Protein AF-A0A2I1H1I4-F1 (afdb_monomer_lite)

Foldseek 3Di:
DVVLVVLVVVVVVCLPDDPVVLLVSVVVNVVVVVVVVCVVPVFDKDKDAQDWDDDPVDTDTAGIFIDTDVDTDDTAHDDSDPVVVSVVVVVVVVVVVVVVVVVD

Structure (mmCIF, N/CA/C/O backbone):
data_AF-A0A2I1H1I4-F1
#
_entry.id   AF-A0A2I1H1I4-F1
#
loop_
_atom_site.group_PDB
_atom_site.id
_atom_site.type_symbol
_atom_site.label_atom_id
_atom_site.label_alt_id
_atom_site.label_comp_id
_atom_site.label_asym_id
_atom_site.label_entity_id
_atom_site.label_seq_id
_atom_site.pdbx_PDB_ins_code
_atom_site.Cartn_x
_atom_site.Cartn_y
_atom_site.Cartn_z
_atom_site.occupancy
_atom_site.B_iso_or_equiv
_atom_site.auth_seq_id
_atom_site.auth_comp_id
_atom_site.auth_asym_id
_atom_site.auth_atom_id
_atom_site.pdbx_PDB_model_num
ATOM 1 N N . MET A 1 1 ? 12.140 10.495 8.356 1.00 51.75 1 MET A N 1
ATOM 2 C CA . MET A 1 1 ? 11.550 11.271 7.241 1.00 51.75 1 MET A CA 1
ATOM 3 C C . MET A 1 1 ? 12.589 11.453 6.147 1.00 51.75 1 MET A C 1
ATOM 5 O O . MET A 1 1 ? 12.311 11.086 5.018 1.00 51.75 1 MET A O 1
ATOM 9 N N . GLU A 1 2 ? 13.802 11.878 6.503 1.00 55.78 2 GLU A N 1
ATOM 10 C CA . GLU A 1 2 ? 14.970 11.958 5.610 1.00 55.78 2 GLU A CA 1
ATOM 11 C C . GLU A 1 2 ? 15.271 10.647 4.865 1.00 55.78 2 GLU A C 1
ATOM 13 O O . GLU A 1 2 ? 15.397 10.678 3.651 1.00 55.78 2 GLU A O 1
ATOM 18 N N . ASP A 1 3 ? 15.242 9.485 5.530 1.00 55.31 3 ASP A N 1
ATOM 19 C CA . ASP A 1 3 ? 15.441 8.186 4.853 1.00 55.31 3 ASP A CA 1
ATOM 20 C C . ASP A 1 3 ? 14.382 7.864 3.791 1.00 55.31 3 ASP A C 1
ATOM 22 O O . ASP A 1 3 ? 14.663 7.209 2.790 1.00 55.31 3 ASP A O 1
ATOM 26 N N . ILE A 1 4 ? 13.142 8.308 4.008 1.00 57.72 4 ILE A N 1
ATOM 27 C CA . ILE A 1 4 ? 12.049 8.109 3.049 1.00 57.72 4 ILE A CA 1
ATOM 28 C C . ILE A 1 4 ? 12.230 9.069 1.876 1.00 57.72 4 ILE A C 1
ATOM 30 O O . ILE A 1 4 ? 12.078 8.659 0.731 1.00 57.72 4 ILE A O 1
ATOM 34 N N . ILE A 1 5 ? 12.612 10.318 2.155 1.00 66.00 5 ILE A N 1
ATOM 35 C CA . ILE A 1 5 ? 12.905 11.333 1.139 1.00 66.00 5 ILE A CA 1
ATOM 36 C C . ILE A 1 5 ? 14.094 10.899 0.270 1.00 66.00 5 ILE A C 1
ATOM 38 O O . ILE A 1 5 ? 13.994 10.952 -0.950 1.00 66.00 5 ILE A O 1
ATOM 42 N N . LEU A 1 6 ? 15.172 10.391 0.875 1.00 69.44 6 LEU A N 1
ATOM 43 C CA . LEU A 1 6 ? 16.355 9.890 0.170 1.00 69.44 6 LEU A CA 1
ATOM 44 C C . LEU A 1 6 ? 16.031 8.669 -0.700 1.00 69.44 6 LEU A C 1
ATOM 46 O O . LEU A 1 6 ? 16.500 8.550 -1.830 1.00 69.44 6 LEU A O 1
ATOM 50 N N . LYS A 1 7 ? 15.197 7.753 -0.194 1.00 62.41 7 LYS A N 1
ATOM 51 C CA . LYS A 1 7 ? 14.708 6.630 -1.000 1.00 62.41 7 LYS A CA 1
ATOM 52 C C . LYS A 1 7 ? 13.864 7.134 -2.172 1.00 62.41 7 LYS A C 1
ATOM 54 O O . LYS A 1 7 ? 14.090 6.684 -3.287 1.00 62.41 7 LYS A O 1
ATOM 59 N N . LEU A 1 8 ? 12.958 8.087 -1.948 1.00 59.84 8 LEU A N 1
ATOM 60 C CA . LEU A 1 8 ? 12.113 8.683 -2.989 1.00 59.84 8 LEU A CA 1
ATOM 61 C C . LEU A 1 8 ? 12.917 9.431 -4.065 1.00 59.84 8 LEU A C 1
ATOM 63 O O . LEU A 1 8 ? 12.596 9.298 -5.241 1.00 59.84 8 LEU A O 1
ATOM 67 N N . SER A 1 9 ? 13.981 10.158 -3.712 1.00 63.97 9 SER A N 1
ATOM 68 C CA . SER A 1 9 ? 14.838 10.834 -4.702 1.00 63.97 9 SER A CA 1
ATOM 69 C C . SER A 1 9 ? 15.594 9.853 -5.601 1.00 63.97 9 SER A C 1
ATOM 71 O O . SER A 1 9 ? 15.852 10.150 -6.763 1.00 63.97 9 SER A O 1
ATOM 73 N N . ASN A 1 10 ? 15.890 8.649 -5.104 1.00 63.06 10 ASN A N 1
ATOM 74 C CA . ASN A 1 10 ? 16.505 7.585 -5.900 1.00 63.06 10 ASN A CA 1
ATOM 75 C C . ASN A 1 10 ? 15.512 6.893 -6.860 1.00 63.06 10 ASN A C 1
ATOM 77 O O . ASN A 1 10 ? 15.919 6.032 -7.632 1.00 63.06 10 ASN A O 1
ATOM 81 N N . VAL A 1 11 ? 14.218 7.241 -6.827 1.00 58.19 11 VAL A N 1
ATOM 82 C CA . VAL A 1 11 ? 13.190 6.707 -7.745 1.00 58.19 11 VAL A CA 1
ATOM 83 C C . VAL A 1 11 ? 13.236 7.382 -9.097 1.00 58.19 11 VAL A C 1
ATOM 85 O O . VAL A 1 11 ? 13.069 6.715 -10.116 1.00 58.19 11 VAL A O 1
ATOM 88 N N . GLU A 1 12 ? 13.454 8.700 -9.114 1.00 54.72 12 GLU A N 1
ATOM 89 C CA . GLU A 1 12 ? 13.482 9.480 -10.356 1.00 54.72 12 GLU A CA 1
ATOM 90 C C . GLU A 1 12 ? 14.593 9.017 -11.306 1.00 54.72 12 GLU A C 1
ATOM 92 O O . GLU A 1 12 ? 14.481 9.201 -12.514 1.00 54.72 12 GLU A O 1
ATOM 97 N N . THR A 1 13 ? 15.626 8.356 -10.782 1.00 55.06 13 THR A N 1
ATOM 98 C CA . THR A 1 13 ? 16.780 7.860 -11.541 1.00 55.06 13 THR A CA 1
ATOM 99 C C . THR A 1 13 ? 16.660 6.401 -11.996 1.00 55.06 13 THR A C 1
ATOM 101 O O . THR A 1 13 ? 17.546 5.915 -12.694 1.00 55.06 13 THR A O 1
ATOM 104 N N . MET A 1 14 ? 15.574 5.692 -11.657 1.00 60.09 14 MET A N 1
ATOM 105 C CA . MET A 1 14 ? 15.411 4.246 -11.900 1.00 60.09 14 MET A CA 1
ATOM 106 C C . MET A 1 14 ? 14.459 3.926 -13.066 1.00 60.09 14 MET A C 1
ATOM 108 O O . MET A 1 14 ? 13.693 2.962 -13.011 1.00 60.09 14 MET A O 1
ATOM 112 N N . THR A 1 15 ? 14.485 4.724 -14.139 1.00 57.47 15 THR A N 1
ATOM 113 C CA . THR A 1 15 ? 13.601 4.537 -15.307 1.00 57.47 15 THR A CA 1
ATOM 114 C C . THR A 1 15 ? 13.847 3.240 -16.087 1.00 57.47 15 THR A C 1
ATOM 116 O O . THR A 1 15 ? 12.916 2.760 -16.732 1.00 57.47 15 THR A O 1
ATOM 119 N N . ASP A 1 16 ? 15.037 2.637 -15.969 1.00 61.50 16 ASP A N 1
ATOM 120 C CA . ASP A 1 16 ? 15.439 1.428 -16.713 1.00 61.50 16 ASP A CA 1
ATOM 121 C C . ASP A 1 16 ? 15.492 0.143 -15.859 1.00 61.50 16 ASP A C 1
ATOM 123 O O . ASP A 1 16 ? 15.888 -0.920 -16.341 1.00 61.50 16 ASP A O 1
ATOM 127 N N . ALA A 1 17 ? 15.101 0.207 -14.581 1.00 65.19 17 ALA A N 1
ATOM 128 C CA . ALA A 1 17 ? 15.143 -0.953 -13.695 1.00 65.19 17 ALA A CA 1
ATOM 129 C C . ALA A 1 17 ? 14.099 -2.016 -14.089 1.00 65.19 17 ALA A C 1
ATOM 131 O O . ALA A 1 17 ? 12.950 -1.707 -14.433 1.00 65.19 17 ALA A O 1
ATOM 132 N N . ASN A 1 18 ? 14.486 -3.293 -13.990 1.00 73.31 18 ASN A N 1
ATOM 133 C CA . ASN A 1 18 ? 13.558 -4.398 -14.215 1.00 73.31 18 ASN A CA 1
ATOM 134 C C . ASN A 1 18 ? 12.429 -4.396 -13.163 1.00 73.31 18 ASN A C 1
ATOM 136 O O . ASN A 1 18 ? 12.498 -3.746 -12.117 1.00 73.31 18 ASN A O 1
ATOM 140 N N . GLU A 1 19 ? 11.348 -5.111 -13.461 1.00 69.75 19 GLU A N 1
ATOM 141 C CA . GLU A 1 19 ? 10.157 -5.139 -12.612 1.00 69.75 19 GLU A CA 1
ATOM 142 C C . GLU A 1 19 ? 10.428 -5.616 -11.182 1.00 69.75 19 GLU A C 1
ATOM 144 O O . GLU A 1 19 ? 9.897 -5.022 -10.246 1.00 69.75 19 GLU A O 1
ATOM 149 N N . ALA A 1 20 ? 11.310 -6.601 -10.999 1.00 70.75 20 ALA A N 1
ATOM 150 C CA . ALA A 1 20 ? 11.647 -7.131 -9.682 1.00 70.75 20 ALA A CA 1
ATOM 151 C C . ALA A 1 20 ? 12.305 -6.067 -8.787 1.00 70.75 20 ALA A C 1
ATOM 153 O O . ALA A 1 20 ? 11.846 -5.836 -7.670 1.00 70.75 20 ALA A O 1
ATOM 154 N N . THR A 1 21 ? 13.307 -5.346 -9.300 1.00 72.75 21 THR A N 1
ATOM 155 C CA . THR A 1 21 ? 13.987 -4.271 -8.556 1.00 72.75 21 THR A CA 1
ATOM 156 C C . THR A 1 21 ? 13.024 -3.143 -8.184 1.00 72.75 21 THR A C 1
ATOM 158 O O . THR A 1 21 ? 13.065 -2.606 -7.075 1.00 72.75 21 THR A O 1
ATOM 161 N N . ARG A 1 22 ? 12.097 -2.798 -9.083 1.00 69.94 22 ARG A N 1
ATOM 162 C CA . ARG A 1 22 ? 11.073 -1.785 -8.802 1.00 69.94 22 ARG A CA 1
ATOM 163 C C .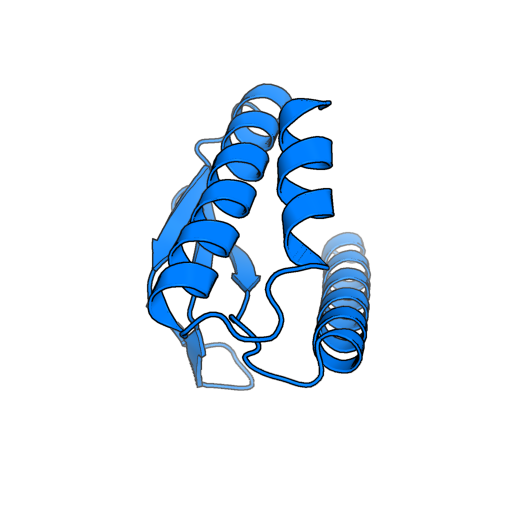 ARG A 1 22 ? 10.089 -2.250 -7.724 1.00 69.94 22 ARG A C 1
ATOM 165 O O . ARG A 1 22 ? 9.731 -1.458 -6.853 1.00 69.94 22 ARG A O 1
ATOM 172 N N . CYS A 1 23 ? 9.679 -3.516 -7.744 1.00 73.81 23 CYS A N 1
ATOM 173 C CA . CYS A 1 23 ? 8.800 -4.091 -6.725 1.00 73.81 23 CYS A CA 1
ATOM 174 C C . CYS A 1 23 ? 9.453 -4.131 -5.336 1.00 73.81 23 CYS A C 1
ATOM 176 O O . CYS A 1 23 ? 8.777 -3.851 -4.343 1.00 73.81 23 CYS A O 1
ATOM 178 N N . GLU A 1 24 ? 10.754 -4.416 -5.234 1.00 76.94 24 GLU A N 1
ATOM 179 C CA . GLU A 1 24 ? 11.493 -4.347 -3.960 1.00 76.94 24 GLU A CA 1
ATOM 180 C C . GLU A 1 24 ? 11.534 -2.922 -3.404 1.00 76.94 24 GLU A C 1
ATOM 182 O O . GLU A 1 24 ? 11.341 -2.682 -2.205 1.00 76.94 24 GLU A O 1
ATOM 187 N N . PHE A 1 25 ? 11.731 -1.954 -4.294 1.00 75.75 25 PHE A N 1
ATOM 188 C CA . PHE A 1 25 ? 11.752 -0.554 -3.928 1.00 75.75 25 PHE A CA 1
ATOM 189 C C . PHE A 1 25 ? 10.373 -0.061 -3.442 1.00 75.75 25 PHE A C 1
ATOM 191 O O . PHE A 1 25 ? 10.271 0.531 -2.364 1.00 75.75 25 PHE A O 1
ATOM 198 N N . ILE A 1 26 ? 9.297 -0.359 -4.184 1.00 78.62 26 ILE A N 1
ATOM 199 C CA . ILE A 1 26 ? 7.918 -0.028 -3.781 1.00 78.62 26 ILE A CA 1
ATOM 200 C C . ILE A 1 26 ? 7.593 -0.679 -2.433 1.00 78.62 26 ILE A C 1
ATOM 202 O O . ILE A 1 26 ? 7.129 0.004 -1.518 1.00 78.62 26 ILE A O 1
ATOM 206 N N . SER A 1 27 ? 7.915 -1.967 -2.272 1.00 83.00 27 SER A N 1
ATOM 207 C CA . SER A 1 27 ? 7.738 -2.687 -1.004 1.00 83.00 27 SER A CA 1
ATOM 208 C C . SER A 1 27 ? 8.434 -1.964 0.149 1.00 83.00 27 SER A C 1
ATOM 210 O O . SER A 1 27 ? 7.839 -1.766 1.206 1.00 83.00 27 SER A O 1
ATOM 212 N N . SER A 1 28 ? 9.667 -1.497 -0.063 1.00 81.56 28 SER A N 1
ATOM 213 C CA . SER A 1 28 ? 10.445 -0.782 0.955 1.00 81.56 28 SER A CA 1
ATOM 214 C C . SER A 1 28 ? 9.777 0.515 1.419 1.00 81.56 28 SER A C 1
ATOM 216 O O . SER A 1 28 ? 9.765 0.799 2.620 1.00 81.56 28 SER A O 1
ATOM 218 N N . ILE A 1 29 ? 9.206 1.301 0.499 1.00 83.38 29 ILE A N 1
ATOM 219 C CA . ILE A 1 29 ? 8.445 2.510 0.852 1.00 83.38 29 ILE A CA 1
ATOM 220 C C . ILE A 1 29 ? 7.189 2.138 1.632 1.00 83.38 29 ILE A C 1
ATOM 222 O O . ILE A 1 29 ? 6.925 2.721 2.683 1.00 83.38 29 ILE A O 1
ATOM 226 N N . LEU A 1 30 ? 6.419 1.169 1.135 1.00 87.50 30 LEU A N 1
ATOM 227 C CA . LEU A 1 30 ? 5.155 0.786 1.757 1.00 87.50 30 LEU A CA 1
ATOM 228 C C . LEU A 1 30 ? 5.372 0.250 3.180 1.00 87.50 30 LEU A C 1
ATOM 230 O O . LEU A 1 30 ? 4.649 0.643 4.095 1.00 87.50 30 LEU A O 1
ATOM 234 N N . HIS A 1 31 ? 6.411 -0.559 3.402 1.00 88.12 31 HIS A N 1
ATOM 235 C CA . HIS A 1 31 ? 6.784 -1.022 4.739 1.00 88.12 31 HIS A CA 1
ATOM 236 C C . HIS A 1 31 ? 7.156 0.129 5.684 1.00 88.12 31 HIS A C 1
ATOM 238 O O . HIS A 1 31 ? 6.722 0.131 6.838 1.00 88.12 31 HIS A O 1
ATOM 244 N N . ALA A 1 32 ? 7.907 1.131 5.212 1.00 86.81 32 ALA A N 1
ATOM 245 C CA . ALA A 1 32 ? 8.243 2.304 6.019 1.00 86.81 32 ALA A CA 1
ATOM 246 C C . ALA A 1 32 ? 6.994 3.129 6.381 1.00 86.81 32 ALA A C 1
ATOM 248 O O . ALA A 1 32 ? 6.812 3.502 7.542 1.00 86.81 32 ALA A O 1
ATOM 249 N N . SER A 1 33 ? 6.101 3.358 5.415 1.00 87.31 33 SER A N 1
ATOM 250 C CA . SER A 1 33 ? 4.824 4.044 5.636 1.00 87.31 33 SER A CA 1
ATOM 251 C C . SER A 1 33 ? 3.945 3.310 6.647 1.00 87.31 33 SER A C 1
ATOM 253 O O . SER A 1 33 ? 3.383 3.939 7.542 1.00 87.31 33 SER A O 1
ATOM 255 N N . ILE A 1 34 ? 3.873 1.979 6.567 1.00 91.06 34 ILE A N 1
ATOM 256 C CA . ILE A 1 34 ? 3.123 1.163 7.527 1.00 91.06 34 ILE A CA 1
ATOM 257 C C . ILE A 1 34 ? 3.720 1.250 8.921 1.00 91.06 34 ILE A C 1
ATOM 259 O O . ILE A 1 34 ? 2.972 1.424 9.876 1.00 91.06 34 ILE A O 1
ATOM 263 N N . ALA A 1 35 ? 5.043 1.171 9.064 1.00 89.44 35 ALA A N 1
ATOM 264 C CA . ALA A 1 35 ? 5.681 1.307 10.370 1.00 89.44 35 ALA A CA 1
ATOM 265 C C . ALA A 1 35 ? 5.330 2.653 11.035 1.00 89.44 35 ALA A C 1
ATOM 267 O O . ALA A 1 35 ? 5.032 2.699 12.230 1.00 89.44 35 ALA A O 1
ATOM 268 N N . ILE A 1 36 ? 5.291 3.738 10.252 1.00 88.75 36 ILE A N 1
ATOM 269 C CA . ILE A 1 36 ? 4.841 5.054 10.724 1.00 88.75 36 ILE A CA 1
ATOM 270 C C . ILE A 1 36 ? 3.355 5.016 11.103 1.00 88.75 36 ILE A C 1
ATOM 272 O O . ILE A 1 36 ? 2.999 5.447 12.198 1.00 88.75 36 ILE A O 1
ATOM 276 N N . ALA A 1 37 ? 2.494 4.470 10.242 1.00 88.75 37 ALA A N 1
ATOM 277 C CA . ALA A 1 37 ? 1.057 4.385 10.493 1.00 88.75 37 ALA A CA 1
ATOM 278 C C . ALA A 1 37 ? 0.735 3.566 11.754 1.00 88.75 37 ALA A C 1
ATOM 280 O O . ALA A 1 37 ? -0.061 4.020 12.577 1.00 88.75 37 ALA A O 1
ATOM 281 N N . LYS A 1 38 ? 1.403 2.423 11.970 1.00 92.69 38 LYS A N 1
ATOM 282 C CA . LYS A 1 38 ? 1.297 1.630 13.207 1.00 92.69 38 LYS A CA 1
ATOM 283 C C . LYS A 1 38 ? 1.637 2.468 14.432 1.00 92.69 38 LYS A C 1
ATOM 285 O O . LYS A 1 38 ? 0.901 2.456 15.412 1.00 92.69 38 LYS A O 1
ATOM 290 N N . LYS A 1 39 ? 2.735 3.229 14.377 1.00 92.31 39 LYS A N 1
ATOM 291 C CA . LYS A 1 39 ? 3.168 4.077 15.495 1.00 92.31 39 LYS A CA 1
ATOM 292 C C . LYS A 1 39 ? 2.163 5.191 15.803 1.00 92.31 39 LYS A C 1
ATOM 294 O O . LYS A 1 39 ? 1.957 5.500 16.969 1.00 92.31 39 LYS A O 1
ATOM 299 N N . LEU A 1 40 ? 1.560 5.790 14.775 1.00 91.94 40 LEU A N 1
ATOM 300 C CA . LEU A 1 40 ? 0.616 6.902 14.928 1.00 91.94 40 LEU A CA 1
ATOM 301 C C . LEU A 1 40 ? -0.786 6.456 15.355 1.00 91.94 40 LEU A C 1
ATOM 303 O O . LEU A 1 40 ? -1.454 7.179 16.083 1.00 91.94 40 LEU A O 1
ATOM 307 N N . THR A 1 41 ? -1.239 5.294 14.884 1.00 90.25 41 THR A N 1
ATOM 308 C CA . THR A 1 41 ? -2.619 4.820 15.089 1.00 90.25 41 THR A CA 1
ATOM 309 C C . THR A 1 41 ? -2.738 3.733 16.152 1.00 90.25 41 THR A C 1
ATOM 311 O O . THR A 1 41 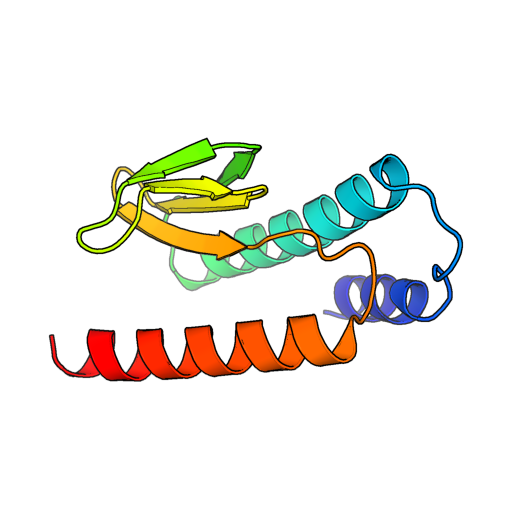? -3.848 3.416 16.566 1.00 90.25 41 THR A O 1
ATOM 314 N N . SER A 1 42 ? -1.616 3.130 16.563 1.00 91.50 42 SER A N 1
ATOM 315 C CA . SER A 1 42 ? -1.565 1.924 17.403 1.00 91.50 42 SER A CA 1
ATOM 316 C C . SER A 1 42 ? -2.344 0.726 16.838 1.00 91.50 42 SER A C 1
ATOM 318 O O . SER A 1 42 ? -2.610 -0.226 17.565 1.00 91.50 42 SER A O 1
ATOM 320 N N . GLN A 1 43 ? -2.687 0.748 15.546 1.00 91.19 43 GLN A N 1
ATOM 321 C CA . GLN A 1 43 ? -3.339 -0.363 14.859 1.00 91.19 43 GLN A CA 1
ATOM 322 C C . GLN A 1 43 ? -2.310 -1.321 14.262 1.00 91.19 43 GLN A C 1
ATOM 324 O O . GLN A 1 43 ? -1.233 -0.906 13.820 1.00 91.19 43 GLN A O 1
ATOM 329 N N . ASP A 1 44 ? -2.659 -2.604 14.194 1.00 92.19 44 ASP A N 1
ATOM 330 C CA . ASP A 1 44 ? -1.816 -3.605 13.551 1.00 92.19 44 ASP A CA 1
ATOM 331 C C . ASP A 1 44 ? -2.071 -3.659 12.040 1.00 92.19 44 ASP A C 1
ATOM 333 O O . ASP A 1 44 ? -2.946 -4.368 11.550 1.00 92.19 44 ASP A O 1
ATOM 337 N N . ILE A 1 45 ? -1.297 -2.858 11.305 1.00 94.25 45 ILE A N 1
ATOM 338 C CA . ILE A 1 45 ? -1.414 -2.693 9.850 1.00 94.25 45 ILE A CA 1
ATOM 339 C C . ILE A 1 45 ? -0.379 -3.560 9.111 1.00 94.25 45 ILE A C 1
ATOM 341 O O . ILE A 1 45 ? 0.810 -3.489 9.402 1.00 94.25 45 ILE A O 1
ATOM 345 N N . PHE A 1 46 ? -0.752 -4.339 8.104 1.00 92.62 46 PHE A N 1
ATOM 346 C CA . PHE A 1 46 ? 0.202 -5.182 7.368 1.00 92.62 46 PHE A CA 1
ATOM 347 C C . PHE A 1 46 ? -0.041 -5.188 5.856 1.00 92.62 46 PHE A C 1
ATOM 349 O O . PHE A 1 46 ? -1.125 -4.854 5.382 1.00 92.62 46 PHE A O 1
ATOM 356 N N . ILE A 1 47 ? 1.002 -5.550 5.101 1.00 92.12 47 ILE A N 1
ATOM 357 C CA . ILE A 1 47 ? 0.959 -5.739 3.644 1.00 92.12 47 ILE A CA 1
ATOM 358 C C . ILE A 1 47 ? 0.746 -7.206 3.320 1.00 92.12 47 ILE A C 1
ATOM 360 O O . ILE A 1 47 ? 1.401 -8.081 3.884 1.00 92.12 47 ILE A O 1
ATOM 364 N N . VAL A 1 48 ? -0.118 -7.445 2.343 1.00 91.81 48 VAL A N 1
ATOM 365 C CA . VAL A 1 48 ? -0.300 -8.721 1.665 1.00 91.81 48 VAL A CA 1
ATOM 366 C C . VAL A 1 48 ? 0.035 -8.514 0.193 1.00 91.81 48 VAL A C 1
ATOM 368 O O . VAL A 1 48 ? -0.557 -7.659 -0.465 1.00 91.81 48 VAL A O 1
ATOM 371 N N . LEU A 1 49 ? 0.997 -9.280 -0.316 1.00 88.75 49 LEU A N 1
ATOM 372 C CA . LEU A 1 49 ? 1.410 -9.218 -1.717 1.00 88.75 49 LEU A CA 1
ATOM 373 C C . LEU A 1 49 ? 0.495 -10.072 -2.597 1.00 88.75 49 LEU A C 1
ATOM 375 O O . LEU A 1 49 ? 0.065 -11.148 -2.182 1.00 88.75 49 LEU A O 1
ATOM 379 N N . GLN A 1 50 ? 0.260 -9.606 -3.824 1.00 87.75 50 GLN A N 1
ATOM 380 C CA . GLN A 1 50 ? -0.433 -10.322 -4.898 1.00 87.75 50 GLN A CA 1
ATOM 381 C C . GLN A 1 50 ? -1.757 -10.973 -4.467 1.00 87.75 50 GLN A C 1
ATOM 383 O O . GLN A 1 50 ? -1.973 -12.176 -4.660 1.00 87.75 50 GLN A O 1
ATOM 388 N N . LYS A 1 51 ? -2.637 -10.173 -3.862 1.00 88.88 51 LYS A N 1
ATOM 389 C CA . LYS A 1 51 ? -3.892 -10.631 -3.267 1.00 88.88 51 LYS A CA 1
ATOM 390 C C . LYS A 1 51 ? -5.045 -10.492 -4.257 1.00 88.88 51 LYS A C 1
ATOM 392 O O . LYS A 1 51 ? -5.237 -9.431 -4.839 1.00 88.88 51 LYS A O 1
ATOM 397 N N . ASP A 1 52 ? -5.856 -11.535 -4.385 1.00 90.19 52 ASP A N 1
ATOM 398 C CA . ASP A 1 52 ? -7.150 -11.423 -5.057 1.00 90.19 52 ASP A CA 1
ATOM 399 C C . ASP A 1 52 ? -8.141 -10.685 -4.153 1.00 90.19 52 ASP A C 1
ATOM 401 O O . ASP A 1 5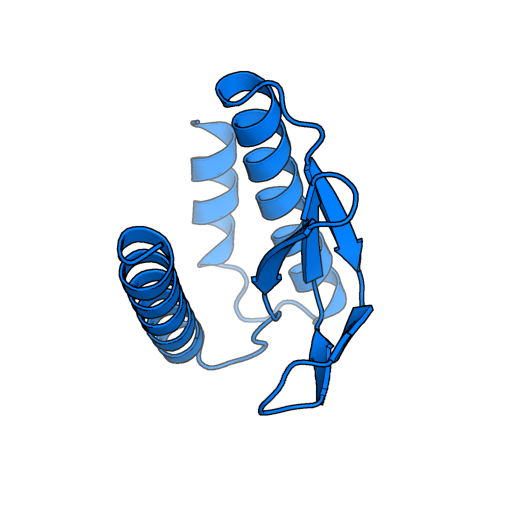2 ? -8.341 -11.056 -2.988 1.00 90.19 52 ASP A O 1
ATOM 405 N N . ILE A 1 53 ? -8.730 -9.624 -4.697 1.00 84.94 53 ILE A N 1
ATOM 406 C CA . ILE A 1 53 ? -9.723 -8.775 -4.049 1.00 84.94 53 ILE A CA 1
ATOM 407 C C . ILE A 1 53 ? -11.017 -8.852 -4.853 1.00 84.94 53 ILE A C 1
ATOM 409 O O . ILE A 1 53 ? -11.023 -8.749 -6.080 1.00 84.94 53 ILE A O 1
ATOM 413 N N . SER A 1 54 ? -12.127 -9.022 -4.144 1.00 85.50 54 SER A N 1
ATOM 414 C CA . SER A 1 54 ? -13.473 -8.956 -4.698 1.00 85.50 54 SER A CA 1
ATOM 415 C C . SER A 1 54 ? -14.228 -7.806 -4.047 1.00 85.50 54 SER A C 1
ATOM 417 O O . SER A 1 54 ? -14.395 -7.795 -2.827 1.00 85.50 54 SER A O 1
ATOM 419 N N . GLY A 1 55 ? -14.661 -6.850 -4.859 1.00 80.25 55 GLY A N 1
ATOM 420 C CA . GLY A 1 55 ? -15.588 -5.792 -4.485 1.00 80.25 55 GLY A CA 1
ATOM 421 C C . GLY A 1 55 ? -16.944 -5.984 -5.158 1.00 80.25 55 GLY A C 1
ATOM 422 O O . GLY A 1 55 ? -17.143 -6.915 -5.935 1.00 80.25 55 GLY A O 1
ATOM 423 N N . GLU A 1 56 ? -17.867 -5.078 -4.855 1.00 77.56 56 GLU A N 1
ATOM 424 C CA . GLU A 1 56 ? -19.225 -5.073 -5.410 1.00 77.56 56 GLU A CA 1
ATOM 425 C C . GLU A 1 56 ? -19.223 -4.883 -6.938 1.00 77.56 56 GLU A C 1
ATOM 427 O O . GLU A 1 56 ? -19.947 -5.577 -7.647 1.00 77.56 56 GLU A O 1
ATOM 432 N N . ASP A 1 57 ? -18.332 -4.023 -7.444 1.00 73.81 57 ASP A N 1
ATOM 433 C CA . ASP A 1 57 ? -18.266 -3.670 -8.868 1.00 73.81 57 ASP A CA 1
ATOM 434 C C . ASP A 1 57 ? -17.243 -4.483 -9.676 1.00 73.81 57 ASP A C 1
ATOM 436 O O . ASP A 1 57 ? -17.343 -4.583 -10.900 1.00 73.81 57 ASP A O 1
ATOM 440 N N . ALA A 1 58 ? -16.215 -5.033 -9.024 1.00 76.06 58 ALA A N 1
ATOM 441 C CA . ALA A 1 58 ? -15.106 -5.682 -9.715 1.00 76.06 58 ALA A CA 1
ATOM 442 C C . ALA A 1 58 ? -14.395 -6.721 -8.848 1.00 76.06 58 ALA A C 1
ATOM 444 O O . ALA A 1 58 ? -14.296 -6.598 -7.628 1.00 76.06 58 ALA A O 1
ATOM 445 N N . THR A 1 59 ? -13.818 -7.719 -9.514 1.00 84.81 59 THR A N 1
ATOM 446 C CA . THR A 1 59 ? -12.880 -8.670 -8.912 1.00 84.81 59 THR A CA 1
ATOM 447 C C . THR A 1 59 ? -11.553 -8.593 -9.654 1.00 84.81 59 THR A C 1
ATOM 449 O O . THR A 1 59 ? -11.528 -8.401 -10.871 1.00 84.81 59 THR A O 1
ATOM 452 N N . GLY A 1 60 ? -10.442 -8.691 -8.931 1.00 87.69 60 GLY A N 1
ATOM 453 C CA . GLY A 1 60 ? -9.123 -8.565 -9.536 1.00 87.69 60 GLY A CA 1
ATOM 454 C C . GLY A 1 60 ? -7.985 -8.830 -8.564 1.00 87.69 60 GLY A C 1
ATOM 455 O O . GLY A 1 60 ? -8.135 -8.730 -7.345 1.00 87.69 60 GLY A O 1
ATOM 456 N N . ARG A 1 61 ? -6.828 -9.171 -9.129 1.00 89.19 61 ARG A N 1
ATOM 457 C CA . ARG A 1 61 ? -5.589 -9.375 -8.385 1.00 89.19 61 ARG A CA 1
ATOM 458 C C . ARG A 1 61 ? -4.846 -8.054 -8.263 1.00 89.19 61 ARG A C 1
ATOM 460 O O . ARG A 1 61 ? -4.568 -7.427 -9.280 1.00 89.19 61 ARG A O 1
ATOM 467 N N . VAL A 1 62 ? -4.510 -7.658 -7.039 1.00 87.00 62 VAL A N 1
ATOM 468 C CA . VAL A 1 62 ? -3.748 -6.432 -6.759 1.00 87.00 62 VAL A CA 1
ATOM 469 C C . VAL A 1 62 ? -2.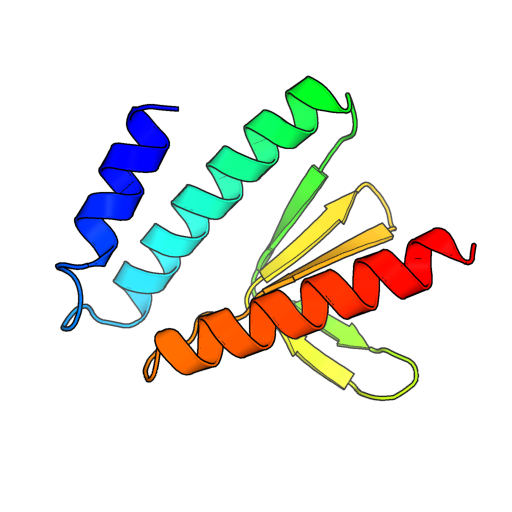339 -6.776 -6.298 1.00 87.00 62 VAL A C 1
ATOM 471 O O . VAL A 1 62 ? -2.145 -7.760 -5.581 1.00 87.00 62 VAL A O 1
ATOM 474 N N . ASP A 1 63 ? -1.354 -5.958 -6.668 1.00 87.88 63 ASP A N 1
ATOM 475 C CA . ASP A 1 63 ? 0.048 -6.204 -6.300 1.00 87.88 63 ASP A CA 1
ATOM 476 C C . ASP A 1 63 ? 0.276 -6.087 -4.792 1.00 87.88 63 ASP A C 1
ATOM 478 O O . ASP A 1 63 ? 1.000 -6.893 -4.204 1.00 87.88 63 ASP A O 1
ATOM 482 N N . TYR A 1 64 ? -0.382 -5.119 -4.155 1.00 89.12 64 TYR A N 1
ATOM 483 C CA . TYR A 1 64 ? -0.270 -4.863 -2.727 1.00 89.12 64 TYR A CA 1
ATOM 484 C C . TYR A 1 64 ? -1.646 -4.560 -2.135 1.00 89.12 64 TYR A C 1
ATOM 486 O O . TYR A 1 64 ? -2.328 -3.627 -2.557 1.00 89.12 64 TYR A O 1
ATOM 494 N N . ALA A 1 65 ? -2.025 -5.303 -1.102 1.00 91.25 65 ALA A N 1
ATOM 495 C CA . ALA A 1 65 ? -3.169 -5.003 -0.252 1.00 91.25 65 ALA A CA 1
ATOM 496 C C . ALA A 1 65 ? -2.677 -4.642 1.153 1.00 91.25 65 ALA A C 1
ATOM 498 O O . ALA A 1 65 ? -1.885 -5.369 1.749 1.00 91.25 65 ALA A O 1
ATOM 499 N N . ILE A 1 66 ? -3.144 -3.519 1.686 1.00 92.50 66 ILE A N 1
ATOM 500 C CA . ILE A 1 66 ? -2.815 -3.025 3.023 1.00 92.50 66 ILE A CA 1
ATOM 501 C C . ILE A 1 66 ? -4.040 -3.240 3.900 1.00 92.50 66 ILE A C 1
ATOM 503 O O . ILE A 1 66 ? -5.132 -2.767 3.579 1.00 92.50 66 ILE A O 1
ATOM 507 N N . LYS A 1 67 ? -3.858 -3.961 5.002 1.00 93.00 67 LYS A N 1
ATOM 508 C CA . LYS A 1 67 ? -4.940 -4.396 5.885 1.00 93.00 67 LYS A CA 1
ATOM 509 C C . LYS A 1 67 ? -4.688 -4.007 7.333 1.00 93.00 67 LYS A C 1
ATOM 511 O O . LYS A 1 67 ? -3.537 -3.848 7.725 1.00 93.00 67 LYS A O 1
ATOM 516 N N . SER A 1 68 ? -5.760 -3.911 8.111 1.00 92.69 68 SER A N 1
ATOM 517 C CA . SER A 1 68 ? -5.735 -3.913 9.576 1.00 92.69 68 SER A CA 1
ATOM 518 C C . SER A 1 68 ? -6.740 -4.955 10.039 1.00 92.69 68 SER A C 1
ATOM 520 O O . SER A 1 68 ? -7.912 -4.862 9.689 1.00 92.69 68 SER A O 1
ATOM 522 N N . LEU A 1 69 ? -6.280 -5.985 10.754 1.00 88.12 69 LEU A N 1
ATOM 523 C CA . LEU A 1 69 ? -7.101 -7.159 11.080 1.00 88.12 69 LEU A CA 1
ATOM 524 C C . LEU A 1 69 ? -7.799 -7.731 9.821 1.00 88.12 69 LEU A C 1
ATOM 526 O O . LEU A 1 69 ? -7.136 -8.158 8.869 1.00 88.12 69 LEU A O 1
ATOM 530 N N . GLU A 1 70 ? -9.133 -7.742 9.797 1.00 84.69 70 GLU A N 1
ATOM 531 C CA . GLU A 1 70 ? -9.931 -8.229 8.669 1.00 84.69 70 GLU A CA 1
ATOM 532 C C . GLU A 1 70 ? -10.194 -7.150 7.608 1.00 84.69 70 GLU A C 1
ATOM 534 O O . GLU A 1 70 ? -10.416 -7.498 6.441 1.00 84.69 70 GLU A O 1
ATOM 539 N N . ASP A 1 71 ? -10.036 -5.872 7.960 1.00 87.81 71 ASP A N 1
ATOM 540 C CA . ASP A 1 71 ? -10.369 -4.731 7.113 1.00 87.81 71 ASP A CA 1
ATOM 541 C C . ASP A 1 71 ? -9.305 -4.470 6.045 1.00 87.81 71 ASP A C 1
ATOM 543 O O . ASP A 1 71 ? -8.094 -4.475 6.295 1.00 87.81 71 ASP A O 1
ATOM 547 N N . LEU A 1 72 ? -9.769 -4.215 4.821 1.00 87.38 72 LEU A N 1
ATOM 548 C CA . LEU A 1 72 ? -8.944 -3.716 3.727 1.00 87.38 72 LEU A CA 1
ATOM 549 C C . LEU A 1 72 ? -8.883 -2.188 3.812 1.00 87.38 72 LEU A C 1
ATOM 551 O O . LEU A 1 72 ? -9.889 -1.514 3.617 1.00 87.38 72 LEU A O 1
ATOM 555 N N . LEU A 1 73 ? -7.698 -1.646 4.087 1.00 87.25 73 LEU A N 1
ATOM 556 C CA . LEU A 1 73 ? -7.494 -0.202 4.213 1.00 87.25 73 LEU A CA 1
ATOM 557 C C . LEU A 1 73 ? -7.174 0.453 2.869 1.00 87.25 73 LEU A C 1
ATOM 559 O O . LEU A 1 73 ? -7.623 1.562 2.595 1.00 87.25 73 LEU A O 1
ATOM 563 N N . CYS A 1 74 ? -6.345 -0.203 2.055 1.00 86.94 74 CYS A N 1
ATOM 564 C CA . CYS A 1 74 ? -5.869 0.341 0.788 1.00 86.94 74 CYS A CA 1
ATOM 565 C C . CYS A 1 74 ? -5.360 -0.779 -0.127 1.00 86.94 74 CYS A C 1
ATOM 567 O O . CYS A 1 74 ? -4.900 -1.819 0.347 1.00 86.94 74 CYS A O 1
ATOM 569 N N . ILE A 1 75 ? -5.408 -0.547 -1.436 1.00 86.75 75 ILE A N 1
ATOM 570 C CA . ILE A 1 75 ? -4.749 -1.365 -2.456 1.00 86.75 75 ILE A CA 1
ATOM 571 C C . ILE A 1 75 ? -3.822 -0.475 -3.279 1.00 86.75 75 ILE A C 1
ATOM 573 O O . ILE A 1 75 ? -4.104 0.705 -3.477 1.00 86.75 75 ILE A O 1
ATOM 577 N N . THR A 1 76 ? -2.707 -1.022 -3.751 1.00 82.31 76 THR A N 1
ATOM 578 C CA . THR A 1 76 ? -1.820 -0.319 -4.680 1.00 82.31 76 THR A CA 1
ATOM 579 C C . THR A 1 76 ? -1.237 -1.282 -5.706 1.00 82.31 76 THR A C 1
ATOM 581 O O . THR A 1 76 ? -1.027 -2.464 -5.425 1.00 82.31 76 THR A O 1
ATOM 584 N N . GLU A 1 77 ? -1.011 -0.767 -6.911 1.00 79.38 77 GLU A N 1
ATOM 585 C CA . GLU A 1 77 ? -0.451 -1.491 -8.050 1.00 79.38 77 GLU A CA 1
ATOM 586 C C . GLU A 1 77 ? 0.904 -0.897 -8.434 1.00 79.38 77 GLU A C 1
ATOM 588 O O . GLU A 1 77 ? 1.087 0.325 -8.493 1.00 79.38 77 GLU A O 1
ATOM 593 N N . GLY A 1 78 ? 1.860 -1.761 -8.756 1.00 74.69 78 GLY A N 1
ATOM 594 C CA . GLY A 1 78 ? 3.116 -1.354 -9.357 1.00 74.69 78 GLY A CA 1
ATOM 595 C C . GLY A 1 78 ? 2.885 -0.964 -10.812 1.00 74.69 78 GLY A C 1
ATOM 596 O O . GLY A 1 78 ? 2.745 -1.821 -11.677 1.00 74.69 78 GLY A O 1
ATOM 597 N N . LYS A 1 79 ? 2.890 0.334 -11.137 1.00 73.00 79 LYS A N 1
ATOM 598 C CA . LYS A 1 79 ? 2.815 0.763 -12.543 1.00 73.00 79 LYS A CA 1
ATOM 599 C C . LYS A 1 79 ? 4.202 0.703 -13.203 1.00 73.00 79 LYS A C 1
ATOM 601 O O . LYS A 1 79 ? 5.101 1.432 -12.782 1.00 73.00 79 LYS A O 1
ATOM 606 N N . PRO A 1 80 ? 4.402 -0.116 -14.257 1.00 58.41 80 PRO A N 1
ATOM 607 C CA . PRO A 1 80 ? 5.704 -0.262 -14.911 1.00 58.41 80 PRO A CA 1
ATOM 608 C C . PRO A 1 80 ? 6.066 0.916 -15.826 1.00 58.41 80 PRO A C 1
ATOM 610 O O . PRO A 1 80 ? 7.238 1.113 -16.128 1.00 58.41 80 PRO A O 1
ATOM 613 N N . ARG A 1 81 ? 5.076 1.681 -16.310 1.00 64.94 81 ARG A N 1
ATOM 614 C CA . ARG A 1 81 ? 5.237 2.803 -17.252 1.00 64.94 81 ARG A CA 1
ATOM 615 C C . ARG A 1 81 ? 4.182 3.875 -16.987 1.00 64.94 81 ARG A C 1
ATOM 617 O O . ARG A 1 81 ? 3.175 3.603 -16.339 1.00 64.94 81 ARG A O 1
ATOM 624 N N . ASN A 1 82 ? 4.396 5.079 -17.521 1.00 69.94 82 ASN A N 1
ATOM 625 C CA . ASN A 1 82 ? 3.490 6.225 -17.367 1.00 69.94 82 ASN A CA 1
ATOM 626 C C . ASN A 1 82 ? 3.206 6.573 -15.897 1.00 69.94 82 ASN A C 1
ATOM 628 O O . ASN A 1 82 ? 2.061 6.778 -15.504 1.00 69.94 82 ASN A O 1
ATOM 632 N N . ILE A 1 83 ? 4.270 6.679 -15.096 1.00 68.44 83 ILE A N 1
ATOM 633 C CA . ILE A 1 83 ? 4.225 6.963 -13.652 1.00 68.44 83 ILE A CA 1
ATOM 634 C C . ILE A 1 83 ? 3.318 8.164 -13.323 1.00 68.44 83 ILE A C 1
ATOM 636 O O . ILE A 1 83 ? 2.565 8.121 -12.357 1.00 68.44 83 ILE A O 1
ATOM 640 N N . LYS A 1 84 ? 3.310 9.205 -14.169 1.00 69.19 84 LYS A N 1
ATOM 641 C CA . LYS A 1 84 ? 2.423 10.374 -14.022 1.00 69.19 84 LYS A CA 1
ATOM 642 C C . LYS A 1 84 ? 0.932 10.009 -14.046 1.00 69.19 84 LYS A C 1
ATOM 644 O O . LYS A 1 84 ? 0.167 10.536 -13.247 1.00 69.19 84 LYS A O 1
ATOM 649 N N . ILE A 1 85 ? 0.529 9.097 -14.934 1.00 72.44 85 ILE A N 1
ATOM 650 C CA . ILE A 1 85 ? -0.850 8.591 -15.006 1.00 72.44 85 ILE A CA 1
ATOM 651 C C . ILE A 1 85 ? -1.152 7.740 -13.772 1.00 72.44 85 ILE A C 1
ATOM 653 O O . ILE A 1 85 ? -2.215 7.897 -13.181 1.00 72.44 85 ILE A O 1
ATOM 657 N N . GLY A 1 86 ? -0.201 6.904 -13.343 1.00 69.81 86 GLY A N 1
ATOM 658 C CA . GLY A 1 86 ? -0.325 6.130 -12.105 1.00 69.81 86 GLY A CA 1
ATOM 659 C C . GLY A 1 86 ? -0.553 7.019 -10.878 1.00 69.81 86 GLY A C 1
ATOM 660 O O . GLY A 1 86 ? -1.468 6.767 -10.101 1.00 69.81 86 GLY A O 1
ATOM 661 N N . TYR A 1 87 ? 0.203 8.113 -10.741 1.00 66.50 87 TYR A N 1
ATOM 662 C CA . TYR A 1 87 ? -0.004 9.083 -9.663 1.00 66.50 87 TYR A CA 1
ATOM 663 C C . TYR A 1 87 ? -1.371 9.763 -9.732 1.00 66.50 87 TYR A C 1
ATOM 665 O O . TYR A 1 87 ? -2.034 9.876 -8.704 1.00 66.50 87 TYR A O 1
ATOM 673 N N . ALA A 1 88 ? -1.807 10.187 -10.922 1.00 72.38 88 ALA A N 1
ATOM 674 C CA . ALA A 1 88 ? -3.121 10.799 -11.094 1.00 72.38 88 ALA A CA 1
ATOM 675 C C . ALA A 1 88 ? -4.250 9.833 -10.694 1.00 72.38 88 ALA A C 1
ATOM 677 O O . ALA A 1 88 ? -5.139 10.215 -9.940 1.00 72.38 88 ALA A O 1
ATOM 678 N N . GLN A 1 89 ? -4.172 8.568 -11.123 1.00 70.75 89 GLN A N 1
ATOM 679 C CA . GLN A 1 89 ? -5.135 7.527 -10.748 1.00 70.75 89 GLN A CA 1
ATOM 680 C C . GLN A 1 89 ? -5.156 7.287 -9.235 1.00 70.75 89 GLN A C 1
ATOM 682 O O . GLN A 1 89 ? -6.233 7.275 -8.638 1.00 70.75 89 GLN A O 1
ATOM 687 N N . ASN A 1 90 ? -3.983 7.164 -8.607 1.00 71.31 90 ASN A N 1
ATOM 688 C CA . ASN A 1 90 ? -3.872 6.977 -7.160 1.00 71.31 90 ASN A CA 1
ATOM 689 C C . ASN A 1 90 ? -4.461 8.165 -6.386 1.00 71.31 90 ASN A C 1
ATOM 691 O O . ASN A 1 90 ? -5.143 7.962 -5.383 1.00 71.31 90 ASN A O 1
A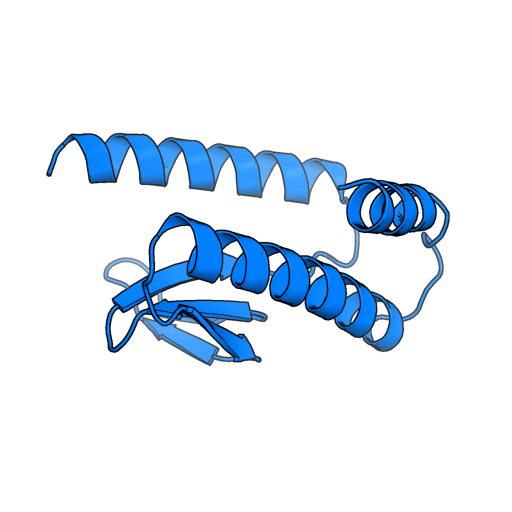TOM 695 N N . LEU A 1 91 ? -4.237 9.399 -6.851 1.00 71.62 91 LEU A N 1
ATOM 696 C CA . LEU A 1 91 ? -4.795 10.593 -6.217 1.00 71.62 91 LEU A CA 1
ATOM 697 C C . LEU A 1 91 ? -6.325 10.622 -6.328 1.00 71.62 91 LEU A C 1
ATOM 699 O O . LEU A 1 91 ? -7.000 10.818 -5.322 1.00 71.62 91 LEU A O 1
ATOM 703 N N . THR A 1 92 ? -6.878 10.344 -7.512 1.00 77.19 92 THR A N 1
ATOM 704 C CA . THR A 1 92 ? -8.333 10.268 -7.714 1.00 77.19 92 THR A CA 1
ATOM 705 C C . THR A 1 92 ? -8.977 9.185 -6.844 1.00 77.19 92 THR A C 1
ATOM 707 O O . THR A 1 92 ? -10.043 9.407 -6.264 1.00 77.19 92 THR A O 1
ATOM 710 N N . GLN A 1 93 ? -8.336 8.020 -6.714 1.00 72.12 93 GLN A N 1
ATOM 711 C CA . GLN A 1 93 ? -8.812 6.949 -5.834 1.00 72.12 93 GLN A CA 1
ATOM 712 C C . GLN A 1 93 ? -8.768 7.363 -4.361 1.00 72.12 93 GLN A C 1
ATOM 714 O O . GLN A 1 93 ? -9.744 7.148 -3.643 1.00 72.12 93 GLN A O 1
ATOM 719 N N . LEU A 1 94 ? -7.678 7.997 -3.918 1.00 74.00 94 LEU A N 1
ATOM 720 C CA . LEU A 1 94 ? -7.539 8.492 -2.550 1.00 74.00 94 LEU A CA 1
ATOM 721 C C . LEU A 1 94 ? -8.615 9.532 -2.213 1.00 74.00 94 LEU A C 1
ATOM 723 O O . LEU A 1 94 ? -9.256 9.435 -1.168 1.00 74.00 94 LEU A O 1
ATOM 727 N N . GLU A 1 95 ? -8.845 10.498 -3.102 1.00 75.31 95 GLU A N 1
ATOM 728 C CA . GLU A 1 95 ? -9.904 11.497 -2.941 1.00 75.31 95 GLU A CA 1
ATOM 729 C C . GLU A 1 95 ? -11.284 10.836 -2.866 1.00 75.31 95 GLU A C 1
ATOM 731 O O . GLU A 1 95 ? -12.070 11.142 -1.967 1.00 75.31 95 GLU A O 1
ATOM 736 N N . SER A 1 96 ? -11.564 9.879 -3.754 1.00 77.56 96 SER A N 1
ATOM 737 C CA . SER A 1 96 ? -12.837 9.148 -3.777 1.00 77.56 96 SER A CA 1
ATOM 738 C C . SER A 1 96 ? -13.066 8.350 -2.490 1.00 77.56 96 SER A C 1
ATOM 740 O O . SER A 1 96 ? -14.156 8.400 -1.909 1.00 77.56 96 SER A O 1
ATOM 742 N N . ALA A 1 97 ? -12.032 7.659 -2.000 1.00 73.12 97 ALA A N 1
ATOM 743 C CA . ALA A 1 97 ? -12.076 6.913 -0.748 1.00 73.12 97 ALA A CA 1
ATOM 744 C C . ALA A 1 97 ? -12.296 7.845 0.452 1.00 73.12 97 ALA A C 1
ATOM 746 O O . ALA A 1 97 ? -13.149 7.574 1.297 1.00 73.12 97 ALA A O 1
ATOM 747 N N . PHE A 1 98 ? -11.596 8.983 0.501 1.00 75.25 98 PHE A N 1
ATOM 748 C CA . PHE A 1 98 ? -11.766 9.978 1.558 1.00 75.25 98 PHE A CA 1
ATOM 749 C C . PHE A 1 98 ? -13.197 10.530 1.602 1.00 75.25 98 PHE A C 1
ATOM 751 O O . PHE A 1 98 ? -13.806 10.582 2.671 1.00 75.25 98 PHE A O 1
ATOM 758 N N . GLN A 1 99 ? -13.767 10.896 0.449 1.00 78.69 99 GLN A N 1
ATOM 759 C CA . GLN A 1 99 ? -15.139 11.407 0.385 1.00 78.69 99 GLN A CA 1
ATOM 760 C C . GLN A 1 99 ? -16.177 10.351 0.773 1.00 78.69 99 GLN A C 1
ATOM 762 O O . GLN A 1 99 ? -17.153 10.672 1.450 1.00 78.69 99 GLN A O 1
ATOM 767 N N . THR A 1 100 ? -15.977 9.100 0.361 1.00 75.38 100 THR A N 1
ATOM 768 C CA . THR A 1 100 ? -16.891 7.995 0.686 1.00 75.38 100 THR A CA 1
ATOM 769 C C . THR A 1 100 ? -16.852 7.670 2.176 1.00 75.38 100 THR A C 1
ATOM 771 O O . THR A 1 100 ? -17.899 7.537 2.805 1.00 75.38 100 THR A O 1
ATOM 774 N N . ASN A 1 101 ? -15.656 7.626 2.766 1.00 69.56 101 ASN A N 1
ATOM 775 C CA . ASN A 1 101 ? -15.482 7.309 4.181 1.00 69.56 101 ASN A CA 1
ATOM 776 C C . ASN A 1 101 ? -15.932 8.442 5.106 1.00 69.56 101 ASN A C 1
ATOM 778 O O . ASN A 1 101 ? -16.378 8.164 6.207 1.00 69.56 101 ASN A O 1
ATOM 782 N N . LYS A 1 102 ? -15.885 9.706 4.666 1.00 66.88 102 LYS A N 1
ATOM 783 C CA . LYS A 1 102 ? -16.418 10.843 5.439 1.00 66.8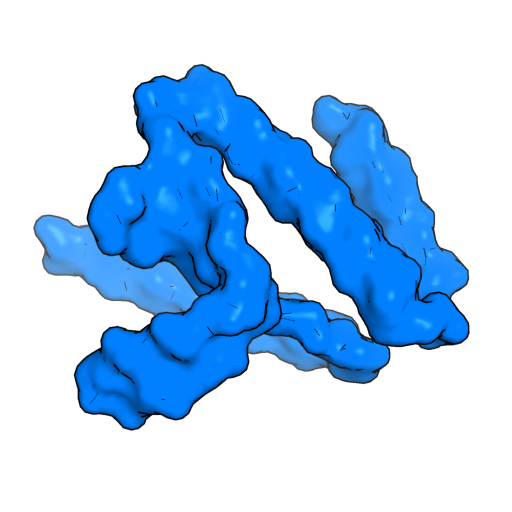8 102 LYS A CA 1
ATOM 784 C C . LYS A 1 102 ? -17.953 10.853 5.529 1.00 66.88 102 LYS A C 1
ATOM 786 O O . LYS A 1 102 ? -18.510 11.550 6.371 1.00 66.88 102 LYS A O 1
ATOM 791 N N . LYS A 1 103 ? -18.640 10.144 4.627 1.00 57.03 103 LYS A N 1
ATOM 792 C CA . LYS A 1 103 ? -20.108 10.026 4.610 1.00 57.03 103 LYS A CA 1
ATOM 793 C C . LYS A 1 103 ? -20.633 8.870 5.472 1.00 57.03 103 LYS A C 1
ATOM 795 O O . LYS A 1 103 ? -21.850 8.743 5.590 1.00 57.03 103 LYS A O 1
ATOM 800 N N . LYS A 1 104 ? -19.744 8.036 6.016 1.00 50.31 104 LYS A N 1
ATOM 801 C CA . LYS A 1 104 ? -20.055 7.015 7.021 1.00 50.31 104 LYS A CA 1
ATOM 802 C C . LYS A 1 104 ? -19.784 7.573 8.412 1.00 50.31 104 LYS A C 1
ATOM 804 O O . LYS A 1 104 ? -20.548 7.192 9.322 1.00 50.31 104 LYS A O 1
#

Secondary structure (DSSP, 8-state):
-HHHHHHHHTTTT-TT--HHHHHHHHHHHHHHHHHHHHHHH---EEEEEEEEEE-SS-EEEEEEEEEETTEEEEEE---SS-HHHHHHHHHHHHHHHHHHHHT-

pLDDT: mean 77.34, std 11.86, range [50.31, 94.25]

Organism: NCBI:txid588596

Sequence (104 aa):
MEDIILKLSNVETMTDANEATRCEFISSILHASIAIAKKLTSQDIFIVLQKDISGEDATGRVDYAIKSLEDLLCITEGKPRNIKIGYAQNLTQLESAFQTNKKK

Radius of gyration: 14.68 Å; chains: 1; bounding box: 37×23×35 Å